Protein AF-A0A1H6EFY2-F1 (afdb_monomer_lite)

Foldseek 3Di:
DDDDDDDDDDPDDDDDDDDDDDDDDPDDPPPPDPDVVVVVVLLVVQLVVVLVPDDPVLVVLCCVCPVVVDQLCRVCVVVVHHSVVSVVSVVVSVVVSVVSSVVVD

Secondary structure (DSSP, 8-state):
-------PPP----------------S-S--PPP-HHHHHHHHHHHHHHHHHSS-HHHHHHHIIIIIS---HHHHHHHTTS-HHHHHHHHHHHHHHHHHHHTT--

Sequence (105 aa):
MASNGYTAGSIDLPADDDGDLEGSRPYVDSLGAPDPEMDLVEDFQALAPLLDELGDRDRRLLQMRFGQEMTQSEIGAELGCSQMHVSRLLTRLLGNLRAGMLTDK

Structure (mmCIF, N/CA/C/O backbone):
data_AF-A0A1H6EFY2-F1
#
_entry.id   AF-A0A1H6EFY2-F1
#
loop_
_atom_site.group_PDB
_atom_site.id
_atom_site.type_symbol
_atom_site.label_atom_id
_atom_site.label_alt_id
_atom_site.label_comp_id
_atom_site.label_asym_id
_atom_site.label_entity_id
_atom_site.label_seq_id
_atom_site.pdbx_PDB_ins_code
_atom_site.Cartn_x
_atom_site.Cartn_y
_atom_site.Cartn_z
_atom_site.occupancy
_atom_site.B_iso_or_equiv
_atom_site.auth_seq_id
_atom_site.auth_comp_id
_atom_site.auth_asym_id
_atom_site.auth_atom_id
_atom_site.pdbx_PDB_model_num
ATOM 1 N N . MET A 1 1 ? -5.354 20.520 -39.795 1.00 38.69 1 MET A N 1
ATOM 2 C CA . MET A 1 1 ? -3.956 20.486 -40.284 1.00 38.69 1 MET A CA 1
ATOM 3 C C . MET A 1 1 ? -3.164 21.462 -39.433 1.00 38.69 1 MET A C 1
ATOM 5 O O . MET A 1 1 ? -3.745 22.467 -39.047 1.00 38.69 1 MET A O 1
ATOM 9 N N . ALA A 1 2 ? -1.941 21.104 -39.038 1.00 42.38 2 ALA A N 1
ATOM 10 C CA . ALA A 1 2 ? -1.203 21.811 -37.989 1.00 42.38 2 ALA A CA 1
ATOM 11 C C . ALA A 1 2 ? -0.700 23.194 -38.436 1.00 42.38 2 ALA A C 1
ATOM 13 O O . ALA A 1 2 ? -0.431 23.407 -39.618 1.00 42.38 2 ALA A O 1
ATOM 14 N N . SER A 1 3 ? -0.566 24.103 -37.472 1.00 48.09 3 SER A N 1
ATOM 15 C CA . SER A 1 3 ? -0.173 25.497 -37.685 1.00 48.09 3 SER A CA 1
ATOM 16 C C . SER A 1 3 ? 1.229 25.761 -37.137 1.00 48.09 3 SER A C 1
ATOM 18 O O . SER A 1 3 ? 1.488 25.419 -35.987 1.00 48.09 3 SER A O 1
ATOM 20 N N . ASN A 1 4 ? 2.033 26.483 -37.926 1.00 43.56 4 ASN A N 1
ATOM 21 C CA . ASN A 1 4 ? 3.282 27.175 -37.559 1.00 43.56 4 ASN A CA 1
ATOM 22 C C . ASN A 1 4 ? 4.476 26.208 -37.290 1.00 43.56 4 ASN A C 1
ATOM 24 O O . ASN A 1 4 ? 4.319 25.175 -36.655 1.00 43.56 4 ASN A O 1
ATOM 28 N N . GLY A 1 5 ? 5.698 26.410 -37.813 1.00 49.66 5 GLY A N 1
ATOM 29 C CA . GLY A 1 5 ? 6.427 27.685 -37.970 1.00 49.66 5 GLY A CA 1
ATOM 30 C C . GLY A 1 5 ? 6.805 28.191 -36.569 1.00 49.66 5 GLY A C 1
ATOM 31 O O . GLY A 1 5 ? 5.954 28.174 -35.698 1.00 49.66 5 GLY A O 1
ATOM 32 N N . TYR A 1 6 ? 7.999 28.637 -36.190 1.00 49.38 6 TYR A N 1
ATOM 33 C CA . TYR A 1 6 ? 9.147 29.266 -36.858 1.00 49.38 6 TYR A CA 1
ATOM 34 C C . TYR A 1 6 ? 10.283 29.285 -35.795 1.00 49.38 6 TYR A C 1
ATOM 36 O O . TYR A 1 6 ? 9.985 29.306 -34.605 1.00 49.38 6 TYR A O 1
ATOM 44 N N . THR A 1 7 ? 11.584 29.305 -36.092 1.00 51.03 7 THR A N 1
ATOM 45 C CA . THR A 1 7 ? 12.314 29.360 -37.371 1.00 51.03 7 THR A CA 1
ATOM 46 C C . THR A 1 7 ? 13.733 28.791 -37.155 1.00 51.03 7 THR A C 1
ATOM 48 O O . THR A 1 7 ? 14.198 28.737 -36.018 1.00 51.03 7 THR A O 1
ATOM 51 N N . ALA A 1 8 ? 14.431 28.361 -38.213 1.00 46.56 8 ALA A N 1
ATOM 52 C CA . ALA A 1 8 ? 15.823 27.901 -38.117 1.00 46.56 8 ALA A CA 1
ATOM 53 C C . ALA A 1 8 ? 16.782 29.054 -37.752 1.00 46.56 8 ALA A C 1
ATOM 55 O O . ALA A 1 8 ? 16.642 30.161 -38.274 1.00 46.56 8 ALA A O 1
ATOM 56 N N . GLY A 1 9 ? 17.751 28.791 -36.869 1.00 45.84 9 GLY A N 1
ATOM 57 C CA . GLY A 1 9 ? 18.739 29.784 -36.438 1.00 45.84 9 GLY A CA 1
ATOM 58 C C . GLY A 1 9 ? 19.534 30.352 -37.615 1.00 45.84 9 GLY A C 1
ATOM 59 O O . GLY A 1 9 ? 19.983 29.603 -38.481 1.00 45.84 9 GLY A O 1
ATOM 60 N N . SER A 1 10 ? 19.683 31.678 -37.642 1.00 38.03 10 SER A N 1
ATOM 61 C CA . SER A 1 10 ? 20.400 32.390 -38.701 1.00 38.03 10 SER A CA 1
ATOM 62 C C . SER A 1 10 ? 21.847 31.912 -38.777 1.00 38.03 10 SER A C 1
ATOM 64 O O . SER A 1 10 ? 22.593 32.061 -37.810 1.00 38.03 10 SER A O 1
ATOM 66 N N . ILE A 1 11 ? 22.245 31.373 -39.929 1.00 52.28 11 ILE A N 1
ATOM 67 C CA . ILE A 1 11 ? 23.654 31.149 -40.236 1.00 52.28 11 ILE A CA 1
ATOM 68 C C . ILE A 1 11 ? 24.201 32.481 -40.760 1.00 52.28 11 ILE A C 1
ATOM 70 O O . ILE A 1 11 ? 23.934 32.876 -41.891 1.00 52.28 11 ILE A O 1
ATOM 74 N N . ASP A 1 12 ? 24.882 33.222 -39.893 1.00 46.44 12 ASP A N 1
ATOM 75 C CA . ASP A 1 12 ? 25.682 34.376 -40.292 1.00 46.44 12 ASP A CA 1
ATOM 76 C C . ASP A 1 12 ? 27.081 34.191 -39.715 1.00 46.44 12 ASP A C 1
ATOM 78 O O . ASP A 1 12 ? 27.259 33.993 -38.512 1.00 46.44 12 ASP A O 1
ATOM 82 N N . LEU A 1 13 ? 28.053 34.151 -40.618 1.00 38.91 13 LEU A N 1
ATOM 83 C CA . LEU A 1 13 ? 29.452 33.897 -40.331 1.00 38.91 13 LEU A CA 1
ATOM 84 C C . LEU A 1 13 ? 30.258 34.956 -41.079 1.00 38.91 13 LEU A C 1
ATOM 86 O O . LEU A 1 13 ? 30.244 34.968 -42.311 1.00 38.91 13 LEU A O 1
ATOM 90 N N . PRO A 1 14 ? 31.017 35.787 -40.362 1.00 40.56 14 PRO A N 1
ATOM 91 C CA . PRO A 1 14 ? 32.301 36.246 -40.859 1.00 40.56 14 PRO A CA 1
ATOM 92 C C . PRO A 1 14 ? 33.369 35.242 -40.420 1.00 40.56 14 PRO A C 1
ATOM 94 O O . PRO A 1 14 ? 33.531 34.975 -39.229 1.00 40.56 14 PRO A O 1
ATOM 97 N N . ALA A 1 15 ? 34.060 34.660 -41.397 1.00 45.84 15 ALA A N 1
ATOM 98 C CA . ALA A 1 15 ? 35.364 34.048 -41.172 1.00 45.84 15 ALA A CA 1
ATOM 99 C C . ALA A 1 15 ? 36.452 35.146 -41.117 1.00 45.84 15 ALA A C 1
ATOM 101 O O . ALA A 1 15 ? 36.123 36.331 -41.199 1.00 45.84 15 ALA A O 1
ATOM 102 N N . ASP A 1 16 ? 37.714 34.708 -41.018 1.00 37.88 16 ASP A N 1
ATOM 103 C CA . ASP A 1 16 ? 38.952 35.506 -40.958 1.00 37.88 16 ASP A CA 1
ATOM 104 C C . ASP A 1 16 ? 39.222 36.195 -39.592 1.00 37.88 16 ASP A C 1
ATOM 106 O O . ASP A 1 16 ? 38.361 36.877 -39.042 1.00 37.88 16 ASP A O 1
ATOM 110 N N . ASP A 1 17 ? 40.412 36.103 -38.983 1.00 39.75 17 ASP A N 1
ATOM 111 C CA . ASP A 1 17 ? 41.571 35.214 -39.205 1.00 39.75 17 ASP A CA 1
ATOM 112 C C . ASP A 1 17 ? 42.512 35.265 -37.970 1.00 39.75 17 ASP A C 1
ATOM 114 O O . ASP A 1 17 ? 42.417 36.201 -37.175 1.00 39.75 17 ASP A O 1
ATOM 118 N N . ASP A 1 18 ? 43.440 34.304 -37.882 1.00 38.22 18 ASP A N 1
ATOM 119 C CA . ASP A 1 18 ? 44.685 34.294 -37.082 1.00 38.22 18 ASP A CA 1
ATOM 120 C C . ASP A 1 18 ? 44.581 34.235 -35.530 1.00 38.22 18 ASP A C 1
ATOM 122 O O . ASP A 1 18 ? 43.828 34.966 -34.883 1.00 38.22 18 ASP A O 1
ATOM 126 N N . GLY A 1 19 ? 45.361 33.345 -34.895 1.00 32.84 19 GLY A N 1
ATOM 127 C CA . GLY A 1 19 ? 45.318 33.115 -33.434 1.00 32.84 19 GLY A CA 1
ATOM 128 C C . GLY A 1 19 ? 45.455 31.652 -32.991 1.00 32.84 19 GLY A C 1
ATOM 129 O O . GLY A 1 19 ? 44.754 31.186 -32.092 1.00 32.84 19 GLY A O 1
ATOM 130 N N . ASP A 1 20 ? 46.349 30.926 -33.643 1.00 40.38 20 ASP A N 1
ATOM 131 C CA . ASP A 1 20 ? 46.830 29.589 -33.320 1.00 40.38 20 ASP A CA 1
ATOM 132 C C . ASP A 1 20 ? 47.155 29.344 -31.829 1.00 40.38 20 ASP A C 1
ATOM 134 O O . ASP A 1 20 ? 48.085 29.919 -31.279 1.00 40.38 20 ASP A O 1
ATOM 138 N N . LEU A 1 21 ? 46.467 28.376 -31.205 1.00 37.41 21 LEU A N 1
ATOM 139 C CA . LEU A 1 21 ? 47.099 27.364 -30.341 1.00 37.41 21 LEU A CA 1
ATOM 140 C C . LEU A 1 21 ? 46.240 26.088 -30.270 1.00 37.41 21 LEU A C 1
ATOM 142 O O . LEU A 1 21 ? 45.161 26.047 -29.678 1.00 37.41 21 LEU A O 1
ATOM 146 N N . GLU A 1 22 ? 46.765 25.017 -30.860 1.00 41.56 22 GLU A N 1
ATOM 147 C CA . GLU A 1 22 ? 46.182 23.677 -30.859 1.00 41.56 22 GLU A CA 1
ATOM 148 C C . GLU A 1 22 ? 46.223 23.046 -29.452 1.00 41.56 22 GLU A C 1
ATOM 150 O O . GLU A 1 22 ? 47.267 23.007 -28.799 1.00 41.56 22 GLU A O 1
ATOM 155 N N . GLY A 1 23 ? 45.079 22.557 -28.956 1.00 37.88 23 GLY A N 1
ATOM 156 C CA . GLY A 1 23 ? 44.957 22.175 -27.542 1.00 37.88 23 GLY A CA 1
ATOM 157 C C . GLY A 1 23 ? 43.671 21.441 -27.164 1.00 37.88 23 GLY A C 1
ATOM 158 O O . GLY A 1 23 ? 43.097 21.718 -26.113 1.00 37.88 23 GLY A O 1
ATOM 159 N N . SER A 1 24 ? 43.216 20.526 -28.024 1.00 48.19 24 SER A N 1
ATOM 160 C CA . SER A 1 24 ? 42.048 19.645 -27.864 1.00 48.19 24 SER A CA 1
ATOM 161 C C . SER A 1 24 ? 41.596 19.370 -26.419 1.00 48.19 24 SER A C 1
ATOM 163 O O . SER A 1 24 ? 42.125 18.491 -25.736 1.00 48.19 24 SER A O 1
ATOM 165 N N . ARG A 1 25 ? 40.514 20.037 -26.003 1.00 38.22 25 ARG A N 1
ATOM 166 C CA . ARG A 1 25 ? 39.607 19.558 -24.948 1.00 38.22 25 ARG A CA 1
ATOM 167 C C . ARG A 1 25 ? 38.193 19.414 -25.507 1.00 38.22 25 ARG A C 1
ATOM 169 O O . ARG A 1 25 ? 37.353 20.280 -25.267 1.00 38.22 25 ARG A O 1
ATOM 176 N N . PRO A 1 26 ? 37.908 18.349 -26.274 1.00 45.03 26 PRO A N 1
ATOM 177 C CA . PRO A 1 26 ? 36.529 18.010 -26.562 1.00 45.03 26 PRO A CA 1
ATOM 178 C C . PRO A 1 26 ? 35.826 17.594 -25.259 1.00 45.03 26 PRO A C 1
ATOM 180 O O . PRO A 1 26 ? 36.422 16.938 -24.407 1.00 45.03 26 PRO A O 1
ATOM 183 N N . TYR A 1 27 ? 34.529 17.892 -25.176 1.00 45.19 27 TYR A N 1
ATOM 184 C CA . TYR A 1 27 ? 33.564 17.045 -24.467 1.00 45.19 27 TYR A CA 1
ATOM 185 C C . TYR A 1 27 ? 33.696 16.942 -22.928 1.00 45.19 27 TYR A C 1
ATOM 187 O O . TYR A 1 27 ? 33.987 15.872 -22.398 1.00 45.19 27 TYR A O 1
ATOM 195 N N . VAL A 1 28 ? 33.410 18.025 -22.183 1.00 38.62 28 VAL A N 1
ATOM 196 C CA . VAL A 1 28 ? 33.149 17.899 -20.724 1.00 38.62 28 VAL A CA 1
ATOM 197 C C . VAL A 1 28 ? 32.140 18.871 -20.090 1.00 38.62 28 VAL A C 1
ATOM 199 O O . VAL A 1 28 ? 31.804 18.664 -18.931 1.00 38.62 28 VAL A O 1
ATOM 202 N N . ASP A 1 29 ? 31.623 19.887 -20.795 1.00 38.81 29 ASP A N 1
ATOM 203 C CA . ASP A 1 29 ? 30.849 20.980 -20.156 1.00 38.81 29 ASP A CA 1
ATOM 204 C C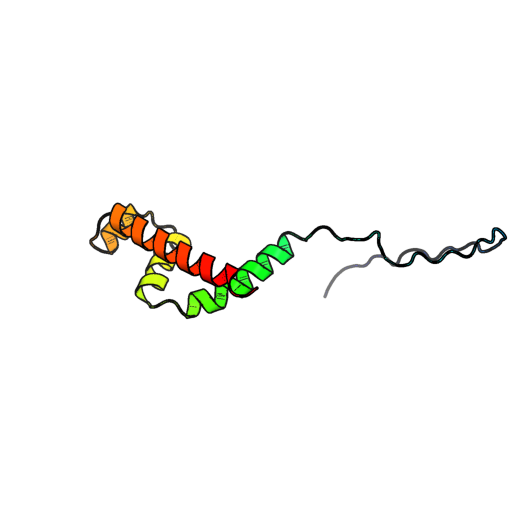 . ASP A 1 29 ? 29.346 20.998 -20.494 1.00 38.81 29 ASP A C 1
ATOM 206 O O . ASP A 1 29 ? 28.686 22.031 -20.514 1.00 38.81 29 ASP A O 1
ATOM 210 N N . SER A 1 30 ? 28.789 19.817 -20.767 1.00 42.19 30 SER A N 1
ATOM 211 C CA . SER A 1 30 ? 27.344 19.586 -20.692 1.00 42.19 30 SER A CA 1
ATOM 212 C C . SER A 1 30 ? 27.082 18.243 -20.016 1.00 42.19 30 SER A C 1
ATOM 214 O O . SER A 1 30 ? 26.562 17.298 -20.612 1.00 42.19 30 SER A O 1
ATOM 216 N N . LEU A 1 31 ? 27.458 18.160 -18.734 1.00 41.88 31 LEU A N 1
ATOM 217 C CA . LEU A 1 31 ? 26.665 17.352 -17.814 1.00 41.88 31 LEU A CA 1
ATOM 218 C C . LEU A 1 31 ? 25.297 18.031 -17.726 1.00 41.88 31 LEU A C 1
ATOM 220 O O . LEU A 1 31 ? 25.099 18.943 -16.923 1.00 41.88 31 LEU A O 1
ATOM 224 N N . GLY A 1 32 ? 24.370 17.603 -18.585 1.00 45.34 32 GLY A N 1
ATOM 225 C CA . GLY A 1 32 ? 22.960 17.901 -18.388 1.00 45.34 32 GLY A CA 1
ATOM 226 C C . GLY A 1 32 ? 22.585 17.489 -16.968 1.00 45.34 32 GLY A C 1
ATOM 227 O O . GLY A 1 32 ? 22.923 16.384 -16.537 1.00 45.34 32 GLY A O 1
ATOM 228 N N . ALA A 1 33 ? 21.948 18.393 -16.223 1.00 49.28 33 ALA A N 1
ATOM 229 C CA . ALA A 1 33 ? 21.376 18.026 -14.937 1.00 49.28 33 ALA A CA 1
ATOM 230 C C . ALA A 1 33 ? 20.408 16.846 -15.156 1.00 49.28 33 ALA A C 1
ATOM 232 O O . ALA A 1 33 ? 19.728 16.843 -16.187 1.00 49.28 33 ALA A O 1
ATOM 233 N N . PRO A 1 34 ? 20.352 15.856 -14.243 1.00 48.84 34 PRO A N 1
ATOM 234 C CA . PRO A 1 34 ? 19.378 14.776 -14.353 1.00 48.84 34 PRO A CA 1
ATOM 235 C C . PRO A 1 34 ? 17.984 15.392 -14.456 1.00 48.84 34 PRO A C 1
ATOM 237 O O . PRO A 1 34 ? 17.610 16.238 -13.637 1.00 48.84 34 PRO A O 1
ATOM 240 N N . ASP A 1 35 ? 17.272 15.037 -15.521 1.00 48.56 35 ASP A N 1
ATOM 241 C CA . ASP A 1 35 ? 15.945 15.569 -15.781 1.00 48.56 35 ASP A CA 1
ATOM 242 C C . ASP A 1 35 ? 14.960 14.833 -14.861 1.00 48.56 35 ASP A C 1
ATOM 244 O O . ASP A 1 35 ? 14.796 13.617 -15.007 1.00 48.56 35 ASP A O 1
ATOM 248 N N . PRO A 1 36 ? 14.308 15.515 -13.900 1.00 50.38 36 PRO A N 1
ATOM 249 C CA . PRO A 1 36 ? 13.425 14.849 -12.949 1.00 50.38 36 PRO A CA 1
ATOM 250 C C . PRO A 1 36 ? 12.224 14.176 -13.629 1.00 50.38 36 PRO A C 1
ATOM 252 O O . PRO A 1 36 ? 11.620 13.283 -13.037 1.00 50.38 36 PRO A O 1
ATOM 255 N N . GLU A 1 37 ? 11.871 14.559 -14.862 1.00 47.81 37 GLU A N 1
ATOM 256 C CA . GLU A 1 37 ? 10.852 13.852 -15.644 1.00 47.81 37 GLU A CA 1
ATOM 257 C C . GLU A 1 37 ? 11.365 12.500 -16.171 1.00 47.81 37 GLU A C 1
ATOM 259 O O . GLU A 1 37 ? 10.597 11.539 -16.231 1.00 47.81 37 GLU A O 1
ATOM 264 N N . MET A 1 38 ? 12.661 12.385 -16.488 1.00 43.34 38 MET A N 1
ATOM 265 C CA . MET A 1 38 ? 13.291 11.114 -16.869 1.00 43.34 38 MET A CA 1
ATOM 266 C C . MET A 1 38 ? 13.460 10.183 -15.664 1.00 43.34 38 MET A C 1
ATOM 268 O O . MET A 1 38 ? 13.095 9.012 -15.771 1.00 43.34 38 MET A O 1
ATOM 272 N N . ASP A 1 39 ? 13.915 10.705 -14.519 1.00 58.84 39 ASP A N 1
ATOM 273 C CA . ASP A 1 39 ? 14.046 9.936 -13.269 1.00 58.84 39 ASP A CA 1
ATOM 274 C C . ASP A 1 39 ? 12.696 9.306 -12.862 1.00 58.84 39 ASP A C 1
ATOM 276 O O . ASP A 1 39 ? 12.624 8.126 -12.520 1.00 58.84 39 ASP A O 1
ATOM 280 N N . LEU A 1 40 ? 11.593 10.063 -12.973 1.00 58.84 40 LEU A N 1
ATOM 281 C CA . LEU A 1 40 ? 10.240 9.556 -12.711 1.00 58.84 40 LEU A CA 1
ATOM 282 C C . LEU A 1 40 ? 9.823 8.445 -13.687 1.00 58.84 40 LEU A C 1
ATOM 284 O O . LEU A 1 40 ? 9.159 7.490 -13.283 1.00 58.84 40 LEU A O 1
ATOM 288 N N . VAL A 1 41 ? 10.178 8.556 -14.970 1.00 62.06 41 VAL A N 1
ATOM 289 C CA . VAL A 1 41 ? 9.874 7.521 -15.971 1.00 62.06 41 VAL A CA 1
ATOM 290 C C . VAL A 1 41 ? 10.672 6.240 -15.706 1.00 62.06 41 VAL A C 1
ATOM 292 O O . VAL A 1 41 ? 10.111 5.154 -15.862 1.00 62.06 41 VAL A O 1
ATOM 295 N N . GLU A 1 42 ? 11.928 6.344 -15.267 1.00 65.69 42 GLU A N 1
ATOM 296 C CA . GLU A 1 42 ? 12.753 5.203 -14.844 1.00 65.69 42 GLU A CA 1
ATOM 297 C C . GLU A 1 42 ? 12.160 4.525 -13.592 1.00 65.69 42 GLU A C 1
ATOM 299 O O . GLU A 1 42 ? 11.917 3.315 -13.605 1.00 65.69 42 GLU A O 1
ATOM 304 N N . ASP A 1 43 ? 11.784 5.306 -12.569 1.00 72.06 43 ASP A N 1
ATOM 305 C CA . ASP A 1 43 ? 11.083 4.817 -11.370 1.00 72.06 43 ASP A CA 1
ATOM 306 C C . ASP A 1 43 ? 9.772 4.080 -11.720 1.00 72.06 43 ASP A C 1
ATOM 308 O O . ASP A 1 43 ? 9.480 3.013 -11.170 1.00 72.06 43 ASP A O 1
ATOM 312 N N . PHE A 1 44 ? 8.970 4.604 -12.657 1.00 76.31 44 PHE A N 1
ATOM 313 C CA . PHE A 1 44 ? 7.739 3.938 -13.103 1.00 76.31 44 PHE A CA 1
ATOM 314 C C . PHE A 1 44 ? 8.002 2.652 -13.899 1.00 76.31 44 PHE A C 1
ATOM 316 O O . PHE A 1 44 ? 7.235 1.694 -13.757 1.00 76.31 44 PHE A O 1
ATOM 323 N N . GLN A 1 45 ? 9.062 2.602 -14.712 1.00 81.25 45 GLN A N 1
ATOM 324 C CA . GLN A 1 45 ? 9.446 1.395 -15.451 1.00 81.25 45 GLN A CA 1
ATOM 325 C C . GLN A 1 45 ? 9.917 0.280 -14.512 1.00 81.25 45 GLN A C 1
ATOM 327 O O . GLN A 1 45 ? 9.485 -0.857 -14.686 1.00 81.25 45 GLN A O 1
ATOM 332 N N . ALA A 1 46 ? 10.708 0.604 -13.484 1.00 84.38 46 ALA A N 1
ATOM 333 C CA . ALA A 1 46 ? 11.128 -0.351 -12.456 1.00 84.38 46 ALA A CA 1
ATOM 334 C C . ALA A 1 46 ? 9.958 -0.818 -11.565 1.00 84.38 46 ALA A C 1
ATOM 336 O O . ALA A 1 46 ? 9.903 -1.972 -11.139 1.00 84.38 46 ALA A O 1
ATOM 337 N N . LEU A 1 47 ? 8.985 0.060 -11.289 1.00 86.88 47 LEU A N 1
ATOM 338 C CA . LEU A 1 47 ? 7.826 -0.267 -10.454 1.00 86.88 47 LEU A CA 1
ATOM 339 C C . LEU A 1 47 ? 6.798 -1.169 -11.162 1.00 86.88 47 LEU A C 1
A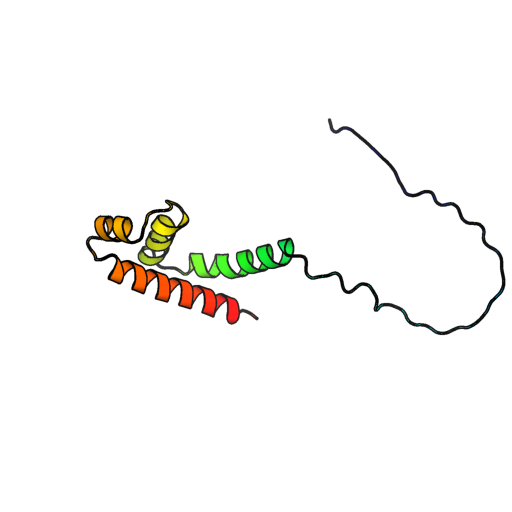TOM 341 O O . LEU A 1 47 ? 6.188 -2.018 -10.512 1.00 86.88 47 LEU A O 1
ATOM 345 N N . ALA A 1 48 ? 6.586 -1.003 -12.471 1.00 88.44 48 ALA A N 1
ATOM 346 C CA . ALA A 1 48 ? 5.574 -1.744 -13.229 1.00 88.44 48 ALA A CA 1
ATOM 347 C C . ALA A 1 48 ? 5.658 -3.288 -13.100 1.00 88.44 48 ALA A C 1
ATOM 349 O O . ALA A 1 48 ? 4.647 -3.880 -12.708 1.00 88.44 48 ALA A O 1
ATOM 350 N N . PRO A 1 49 ? 6.803 -3.965 -13.346 1.00 90.62 49 PRO A N 1
ATOM 351 C CA . PRO A 1 49 ? 6.895 -5.421 -13.199 1.00 90.62 49 PRO A CA 1
ATOM 352 C C . PRO A 1 49 ? 6.673 -5.868 -11.748 1.00 90.62 49 PRO A C 1
ATOM 354 O O . PRO A 1 49 ? 5.968 -6.845 -11.502 1.00 90.62 49 PRO A O 1
ATOM 357 N N . LEU A 1 50 ? 7.176 -5.102 -10.773 1.00 91.69 50 LEU A N 1
ATOM 358 C CA . LEU A 1 50 ? 7.002 -5.392 -9.347 1.00 91.69 50 LEU A CA 1
ATOM 359 C C . LEU A 1 50 ? 5.532 -5.317 -8.902 1.00 91.69 50 LEU A C 1
ATOM 361 O O . LEU A 1 50 ? 5.148 -6.009 -7.962 1.00 91.69 50 LEU A O 1
ATOM 365 N N . LEU A 1 51 ? 4.703 -4.495 -9.561 1.00 91.88 51 LEU A N 1
ATOM 366 C CA . LEU A 1 51 ? 3.256 -4.433 -9.327 1.00 91.88 51 LEU A CA 1
ATOM 367 C C . LEU A 1 51 ? 2.490 -5.604 -9.960 1.00 91.88 51 LEU A C 1
ATOM 369 O O . LEU A 1 51 ? 1.454 -6.002 -9.420 1.00 91.88 51 LEU A O 1
ATOM 373 N N . ASP A 1 52 ? 2.973 -6.158 -11.073 1.00 91.06 52 ASP A N 1
ATOM 374 C CA . ASP A 1 52 ? 2.369 -7.332 -11.716 1.00 91.06 52 ASP A CA 1
ATOM 375 C C . ASP A 1 52 ? 2.743 -8.652 -11.020 1.00 91.06 52 ASP A C 1
ATOM 377 O O . ASP A 1 52 ? 1.957 -9.598 -11.054 1.00 91.06 52 ASP A O 1
ATOM 381 N N . GLU A 1 53 ? 3.864 -8.700 -10.293 1.00 92.75 53 GLU A N 1
ATOM 382 C CA . GLU A 1 53 ? 4.207 -9.810 -9.388 1.00 92.75 53 GLU A CA 1
ATOM 383 C C . GLU A 1 53 ? 3.380 -9.829 -8.082 1.00 92.75 53 GLU A C 1
ATOM 385 O O . GLU A 1 53 ? 3.397 -10.821 -7.344 1.00 92.75 53 GLU A O 1
ATOM 390 N N . LEU A 1 54 ? 2.628 -8.764 -7.769 1.00 93.62 54 LEU A N 1
ATOM 391 C CA . LEU A 1 54 ? 1.806 -8.718 -6.558 1.00 93.62 54 LEU A CA 1
ATOM 392 C C . LEU A 1 54 ? 0.590 -9.641 -6.645 1.00 93.62 54 LEU A C 1
ATOM 394 O O . LEU A 1 54 ? -0.268 -9.507 -7.518 1.00 93.62 54 LEU A O 1
ATOM 398 N N . GLY A 1 55 ? 0.431 -10.488 -5.627 1.00 94.62 55 GLY A N 1
ATOM 399 C CA . GLY A 1 55 ? -0.797 -11.256 -5.435 1.00 94.62 55 GLY A CA 1
ATOM 400 C C . GLY A 1 55 ? -2.029 -10.361 -5.230 1.00 94.62 55 GLY A C 1
ATOM 401 O O . GLY A 1 55 ? -1.942 -9.268 -4.662 1.00 94.62 55 GLY A O 1
ATOM 402 N N . ASP A 1 56 ? -3.203 -10.869 -5.623 1.00 93.75 56 ASP A N 1
ATOM 403 C CA . ASP A 1 56 ? -4.481 -10.134 -5.671 1.00 93.75 56 ASP A CA 1
ATOM 404 C C . ASP A 1 56 ? -4.804 -9.318 -4.412 1.00 93.75 56 ASP A C 1
ATOM 406 O O . ASP A 1 56 ? -5.360 -8.222 -4.489 1.00 93.75 56 ASP A O 1
ATOM 410 N N . ARG A 1 57 ? -4.457 -9.847 -3.231 1.00 94.50 57 ARG A N 1
ATOM 411 C CA . ARG A 1 57 ? -4.697 -9.194 -1.937 1.00 94.50 57 ARG A CA 1
ATOM 412 C C . ARG A 1 57 ? -3.909 -7.891 -1.797 1.00 94.50 57 ARG A C 1
ATOM 414 O O . ARG A 1 57 ? -4.467 -6.895 -1.337 1.00 94.50 57 ARG A O 1
ATOM 421 N N . ASP A 1 58 ? -2.642 -7.903 -2.191 1.00 95.69 58 ASP A N 1
ATOM 422 C CA . ASP A 1 58 ? -1.737 -6.763 -2.061 1.00 95.69 58 ASP A CA 1
ATOM 423 C C . ASP A 1 58 ? -2.004 -5.744 -3.176 1.00 95.69 58 ASP A C 1
ATOM 425 O O . ASP A 1 58 ? -2.115 -4.547 -2.901 1.00 95.69 58 ASP A O 1
ATOM 429 N N . ARG A 1 59 ? -2.282 -6.214 -4.401 1.00 95.75 59 ARG A N 1
ATOM 430 C CA . ARG A 1 59 ? -2.777 -5.373 -5.503 1.00 95.75 59 ARG A CA 1
ATOM 431 C C . ARG A 1 59 ? -4.094 -4.672 -5.140 1.00 95.75 59 ARG A C 1
ATOM 433 O O . ARG A 1 59 ? -4.215 -3.464 -5.334 1.00 95.75 59 ARG A O 1
ATOM 440 N N . ARG A 1 60 ? -5.061 -5.377 -4.532 1.00 96.19 60 ARG A N 1
ATOM 441 C CA . ARG A 1 60 ? -6.320 -4.777 -4.042 1.00 96.19 60 ARG A CA 1
ATOM 442 C C . ARG A 1 60 ? -6.084 -3.789 -2.898 1.00 96.19 60 ARG A C 1
ATOM 444 O O . ARG A 1 60 ? -6.751 -2.758 -2.854 1.00 96.19 60 ARG A O 1
ATOM 451 N N . LEU A 1 61 ? -5.136 -4.058 -1.999 1.00 95.75 61 LEU A N 1
ATOM 452 C CA . LEU A 1 61 ? -4.767 -3.133 -0.923 1.00 95.75 61 LEU A CA 1
ATOM 453 C C . LEU A 1 61 ? -4.193 -1.812 -1.467 1.00 95.75 61 LEU A C 1
ATOM 455 O O . LEU A 1 61 ? -4.586 -0.742 -0.996 1.00 95.75 61 LEU A O 1
ATOM 459 N N . LEU A 1 62 ? -3.325 -1.869 -2.484 1.00 95.56 62 LEU A N 1
ATOM 460 C CA . LEU A 1 62 ? -2.830 -0.673 -3.178 1.00 95.56 62 LEU A CA 1
ATOM 461 C C . LEU A 1 62 ? -3.938 0.033 -3.962 1.00 95.56 62 LEU A C 1
ATOM 463 O O . LEU A 1 62 ? -4.053 1.252 -3.863 1.00 95.56 62 LEU A O 1
ATOM 467 N N . GLN A 1 63 ? -4.791 -0.709 -4.675 1.00 96.31 63 GLN A N 1
ATOM 468 C CA . GLN A 1 63 ? -5.917 -0.137 -5.416 1.00 96.31 63 GLN A CA 1
ATOM 469 C C . GLN A 1 63 ? -6.848 0.659 -4.496 1.00 96.31 63 GLN A C 1
ATOM 471 O O . GLN A 1 63 ? -7.212 1.780 -4.839 1.00 96.31 63 GLN A O 1
ATOM 476 N N . MET A 1 64 ? -7.196 0.129 -3.320 1.00 96.94 64 MET A N 1
ATOM 477 C CA . MET A 1 64 ? -8.006 0.865 -2.344 1.00 96.94 64 MET A CA 1
ATOM 478 C C . MET A 1 64 ? -7.269 2.103 -1.813 1.00 96.94 64 MET A C 1
ATOM 480 O O . MET A 1 64 ? -7.856 3.178 -1.731 1.00 96.94 64 MET A O 1
ATOM 484 N N . ARG A 1 65 ? -5.973 1.987 -1.480 1.00 95.31 65 ARG A N 1
ATOM 485 C CA . ARG A 1 65 ? -5.226 3.091 -0.854 1.00 95.31 65 ARG A CA 1
ATOM 486 C C . ARG A 1 65 ? -4.861 4.231 -1.809 1.00 95.31 65 ARG A C 1
ATOM 488 O O . ARG A 1 65 ? -4.885 5.383 -1.383 1.00 95.31 65 ARG A O 1
ATOM 495 N N . PHE A 1 66 ? -4.479 3.910 -3.041 1.00 91.44 66 PHE A N 1
ATOM 496 C CA . PHE A 1 66 ? -3.879 4.848 -3.9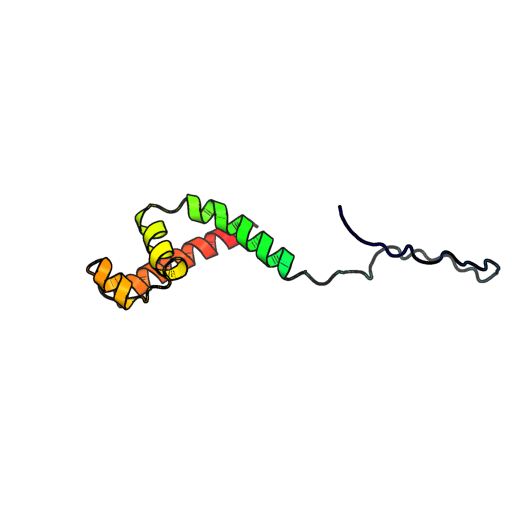99 1.00 91.44 66 PHE A CA 1
ATOM 497 C C . PHE A 1 66 ? -4.724 5.060 -5.260 1.00 91.44 66 PHE A C 1
ATOM 499 O O . PHE A 1 66 ? -4.641 6.122 -5.859 1.00 91.44 66 PHE A O 1
ATOM 506 N N . GLY A 1 67 ? -5.554 4.087 -5.651 1.00 92.81 67 GLY A N 1
ATOM 507 C CA . GLY A 1 67 ? -6.466 4.217 -6.796 1.00 92.81 67 GLY A CA 1
ATOM 508 C C . GLY A 1 67 ? -7.910 4.587 -6.425 1.00 92.81 67 GLY A C 1
ATOM 509 O O . GLY A 1 67 ? -8.671 4.996 -7.294 1.00 92.81 67 GLY A O 1
ATOM 510 N N . GLN A 1 68 ? -8.298 4.428 -5.157 1.00 94.56 68 GLN A N 1
ATOM 511 C CA . GLN A 1 68 ? -9.598 4.837 -4.593 1.00 94.56 68 GLN A CA 1
ATOM 512 C C . GLN A 1 68 ? -9.430 5.814 -3.414 1.00 94.56 68 GLN A C 1
ATOM 514 O O . GLN A 1 68 ? -10.408 6.163 -2.761 1.00 94.56 68 GLN A O 1
ATOM 519 N N . GLU A 1 69 ? -8.187 6.210 -3.117 1.00 93.25 69 GLU A N 1
ATOM 520 C CA . GLU A 1 69 ? -7.782 7.174 -2.078 1.00 93.25 69 GLU A CA 1
ATOM 521 C C . GLU A 1 69 ? -8.225 6.860 -0.628 1.00 93.25 69 GLU A C 1
ATOM 523 O O . GLU A 1 69 ? -7.972 7.651 0.287 1.00 93.25 69 GLU A O 1
ATOM 528 N N . MET A 1 70 ? -8.798 5.675 -0.378 1.00 96.69 70 MET A N 1
ATOM 529 C CA . MET A 1 70 ? -9.373 5.279 0.912 1.00 96.69 70 MET A CA 1
ATOM 530 C C . MET A 1 70 ? -8.357 5.400 2.050 1.00 96.69 70 MET A C 1
ATOM 532 O O . MET A 1 70 ? -7.201 4.966 1.946 1.00 96.69 70 MET A O 1
ATOM 536 N N . THR A 1 71 ? -8.784 5.942 3.188 1.00 96.00 71 THR A N 1
ATOM 537 C CA . THR A 1 71 ? -7.971 5.967 4.405 1.00 96.00 71 THR A CA 1
ATOM 538 C C . THR A 1 71 ? -7.735 4.552 4.934 1.00 96.00 71 THR A C 1
ATOM 540 O O . THR A 1 71 ? -8.513 3.624 4.716 1.00 96.00 71 THR A O 1
ATOM 543 N N . GLN A 1 72 ? -6.668 4.374 5.715 1.00 92.75 72 GLN A N 1
ATOM 544 C CA . GLN A 1 72 ? -6.376 3.084 6.349 1.00 92.75 72 GLN A CA 1
ATOM 545 C C . GLN A 1 72 ? -7.491 2.613 7.308 1.00 92.75 72 GLN A C 1
ATOM 547 O O . GLN A 1 72 ? -7.596 1.417 7.575 1.00 92.75 72 GLN A O 1
ATOM 552 N N . SER A 1 73 ? -8.319 3.531 7.819 1.00 94.94 73 SER A N 1
ATOM 553 C CA . SER A 1 73 ? -9.492 3.217 8.642 1.00 94.94 73 SER A CA 1
ATOM 554 C C . SER A 1 73 ? -10.653 2.675 7.809 1.00 94.94 73 SER A C 1
ATOM 556 O O . SER A 1 73 ? -11.248 1.672 8.193 1.00 94.94 73 SER A O 1
ATOM 558 N N . GLU A 1 74 ? -10.939 3.281 6.653 1.00 96.06 74 GLU A N 1
ATOM 559 C CA . GLU A 1 74 ? -11.972 2.806 5.720 1.00 96.06 74 GLU A CA 1
ATOM 560 C C . GLU A 1 74 ? -11.588 1.456 5.107 1.00 96.06 74 GLU A C 1
ATOM 562 O O . GLU A 1 74 ? -12.403 0.539 5.079 1.00 96.06 74 GLU A O 1
ATOM 567 N N . ILE A 1 75 ? -10.317 1.284 4.724 1.00 96.44 75 ILE A N 1
ATOM 568 C CA . ILE A 1 75 ? -9.774 -0.014 4.290 1.00 96.44 75 ILE A CA 1
ATOM 569 C C . ILE A 1 75 ? -9.884 -1.056 5.411 1.00 96.44 75 ILE A C 1
ATOM 571 O O . ILE A 1 75 ? -10.164 -2.224 5.150 1.00 96.44 75 ILE A O 1
ATOM 575 N N . GLY A 1 76 ? -9.673 -0.651 6.667 1.00 97.06 76 GLY A N 1
ATOM 576 C CA . GLY A 1 76 ? -9.844 -1.531 7.820 1.00 97.06 76 GLY A CA 1
ATOM 577 C C . GLY A 1 76 ? -11.286 -2.020 7.950 1.00 97.06 76 GLY A C 1
ATOM 578 O O . GLY A 1 76 ? -11.513 -3.220 8.095 1.00 97.06 76 GLY A O 1
ATOM 579 N N . ALA A 1 77 ? -12.255 -1.109 7.820 1.00 97.81 77 ALA A N 1
ATOM 580 C CA . ALA A 1 77 ? -13.677 -1.438 7.833 1.00 97.81 77 ALA A CA 1
ATOM 581 C C . ALA A 1 77 ? -14.069 -2.391 6.685 1.00 97.81 77 ALA A C 1
ATOM 583 O O . ALA A 1 77 ? -14.680 -3.423 6.951 1.00 97.81 77 ALA A O 1
ATOM 584 N N . GLU A 1 78 ? -13.648 -2.100 5.449 1.00 96.44 78 GLU A N 1
ATOM 585 C CA . GLU A 1 78 ? -13.881 -2.937 4.255 1.00 96.44 78 GLU A CA 1
ATOM 586 C C . GLU A 1 78 ? -13.268 -4.346 4.393 1.00 96.44 78 GLU A C 1
ATOM 588 O O . GLU A 1 78 ? -13.886 -5.345 4.032 1.00 96.44 78 GLU A O 1
ATOM 593 N N . LEU A 1 79 ? -12.058 -4.455 4.957 1.00 95.38 79 LEU A N 1
ATOM 594 C CA . LEU A 1 79 ? -11.354 -5.732 5.139 1.00 95.38 79 LEU A CA 1
ATOM 595 C C . LEU A 1 79 ? -11.666 -6.451 6.465 1.00 95.38 79 LEU A C 1
ATOM 597 O O . LEU A 1 79 ? -11.068 -7.494 6.742 1.00 95.38 79 LEU A O 1
ATOM 601 N N . GLY A 1 80 ? -12.535 -5.899 7.318 1.00 96.81 80 GLY A N 1
ATOM 602 C CA . GLY A 1 80 ? -12.837 -6.454 8.643 1.00 96.81 80 GLY A CA 1
ATOM 603 C C . GLY A 1 80 ? -11.634 -6.510 9.602 1.00 96.81 80 GLY A C 1
ATOM 604 O O . GLY A 1 80 ? -11.541 -7.419 10.427 1.00 96.81 80 GLY A O 1
ATOM 605 N N . CYS A 1 81 ? -10.686 -5.573 9.499 1.00 96.44 81 CYS A N 1
ATOM 606 C CA . CYS A 1 81 ? -9.495 -5.506 10.353 1.00 96.44 81 CYS A CA 1
ATOM 607 C C . CYS A 1 81 ? -9.202 -4.080 10.857 1.00 96.44 81 CYS A C 1
ATOM 609 O O . CYS A 1 81 ? -9.831 -3.106 10.460 1.00 96.44 81 CY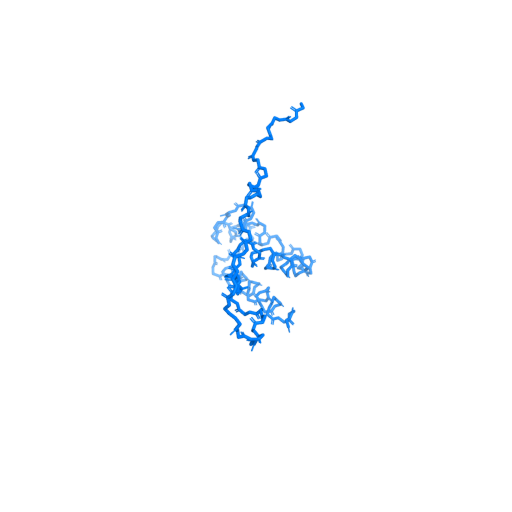S A O 1
ATOM 611 N N . SER A 1 82 ? -8.258 -3.927 11.789 1.00 96.31 82 SER A N 1
ATOM 612 C CA . SER A 1 82 ? -7.954 -2.605 12.353 1.00 96.31 82 SER A C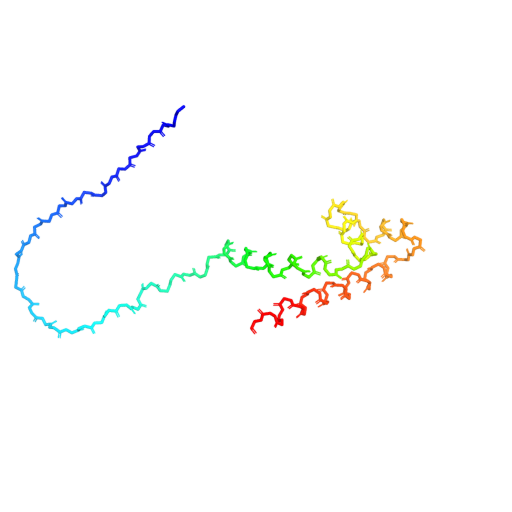A 1
ATOM 613 C C . SER A 1 82 ? -7.088 -1.754 11.418 1.00 96.31 82 SER A C 1
ATOM 615 O O . SER A 1 82 ? -6.228 -2.273 10.707 1.00 96.31 82 SER A O 1
ATOM 617 N N . GLN A 1 83 ? -7.224 -0.426 11.502 1.00 94.69 83 GLN A N 1
ATOM 618 C CA . GLN A 1 83 ? -6.348 0.531 10.808 1.00 94.69 83 GLN A CA 1
ATOM 619 C C . GLN A 1 83 ? -4.852 0.239 11.042 1.00 94.69 83 GLN A C 1
ATOM 621 O O . GLN A 1 83 ? -4.045 0.319 10.119 1.00 94.69 83 GLN A O 1
ATOM 626 N N . MET A 1 84 ? -4.479 -0.179 12.256 1.00 94.88 84 MET A N 1
ATOM 627 C CA . MET A 1 84 ? -3.112 -0.588 12.600 1.00 94.88 84 MET A CA 1
ATOM 628 C C . MET A 1 84 ? -2.661 -1.847 11.835 1.00 94.88 84 MET A C 1
ATOM 630 O O . MET A 1 84 ? -1.493 -1.957 11.467 1.00 94.88 84 MET A O 1
ATOM 634 N N . HIS A 1 85 ? -3.567 -2.797 11.573 1.00 94.25 85 HIS A N 1
ATOM 635 C CA . HIS A 1 85 ? -3.287 -3.957 10.722 1.00 94.25 85 HIS A CA 1
ATOM 636 C C . HIS A 1 85 ? -3.035 -3.501 9.277 1.00 94.25 85 HIS A C 1
ATOM 638 O O . HIS A 1 85 ? -2.009 -3.858 8.700 1.00 94.25 85 HIS A O 1
ATOM 644 N N . VAL A 1 86 ? -3.917 -2.661 8.724 1.00 96.31 86 VAL A N 1
ATOM 645 C CA . VAL A 1 86 ? -3.783 -2.093 7.369 1.00 96.31 86 VAL A CA 1
ATOM 646 C C . VAL A 1 86 ? -2.470 -1.326 7.206 1.00 96.31 86 VAL A C 1
ATOM 648 O O . VAL A 1 86 ? -1.749 -1.543 6.235 1.00 96.31 86 VAL A O 1
ATOM 651 N N . SER A 1 87 ? -2.121 -0.486 8.184 1.00 92.19 87 SER A N 1
ATOM 652 C CA . SER A 1 87 ? -0.859 0.260 8.215 1.00 92.19 87 SER A CA 1
ATOM 653 C C . SER A 1 87 ? 0.352 -0.673 8.111 1.00 92.19 87 SER A C 1
ATOM 655 O O . SER A 1 87 ? 1.192 -0.498 7.234 1.00 92.19 87 SER A O 1
ATOM 657 N N . ARG A 1 88 ? 0.391 -1.747 8.915 1.00 95.81 88 ARG A N 1
ATOM 658 C CA . ARG A 1 88 ? 1.473 -2.748 8.875 1.00 95.81 88 ARG A CA 1
ATOM 659 C C . ARG A 1 88 ? 1.555 -3.496 7.542 1.00 95.81 88 ARG A C 1
ATOM 661 O O . ARG A 1 88 ? 2.665 -3.800 7.111 1.00 95.81 88 ARG A O 1
ATOM 668 N N . LEU A 1 89 ? 0.423 -3.801 6.901 1.00 95.81 89 LEU A N 1
ATOM 669 C CA . LEU A 1 89 ? 0.415 -4.417 5.569 1.00 95.81 89 LEU A CA 1
ATOM 670 C C . LEU A 1 89 ? 0.991 -3.459 4.521 1.00 95.81 89 LEU A C 1
ATOM 672 O O . LEU A 1 89 ? 1.938 -3.828 3.833 1.00 95.81 89 LEU A O 1
ATOM 676 N N . LEU A 1 90 ? 0.499 -2.216 4.465 1.00 93.25 90 LEU A N 1
ATOM 677 C CA . LEU A 1 90 ? 1.000 -1.192 3.542 1.00 93.25 90 LEU A CA 1
ATOM 678 C C . LEU A 1 90 ? 2.496 -0.916 3.744 1.00 93.25 90 LEU A C 1
ATOM 680 O O . LEU A 1 90 ? 3.233 -0.869 2.767 1.00 93.25 90 LEU A O 1
ATOM 684 N N . THR A 1 91 ? 2.974 -0.788 4.987 1.00 91.38 91 THR A N 1
ATOM 685 C CA . THR A 1 91 ? 4.404 -0.573 5.268 1.00 91.38 91 THR A CA 1
ATOM 686 C C . THR A 1 91 ? 5.271 -1.725 4.761 1.00 91.38 91 THR A C 1
ATOM 688 O O . THR A 1 91 ? 6.320 -1.476 4.174 1.00 91.38 91 THR A O 1
ATOM 691 N N . ARG A 1 92 ? 4.844 -2.981 4.956 1.00 94.88 92 ARG A N 1
ATOM 692 C CA . ARG A 1 92 ? 5.580 -4.154 4.454 1.00 94.88 92 ARG A CA 1
ATOM 693 C C . ARG A 1 92 ? 5.571 -4.212 2.928 1.00 94.88 92 ARG A C 1
ATOM 695 O O . ARG A 1 92 ? 6.617 -4.422 2.332 1.00 94.88 92 ARG A O 1
ATOM 702 N N . LEU A 1 93 ? 4.414 -3.981 2.314 1.00 94.25 93 LEU A N 1
ATOM 703 C CA . LEU A 1 93 ? 4.238 -4.016 0.865 1.00 94.25 93 LEU A CA 1
ATOM 704 C C . LEU A 1 93 ? 5.066 -2.935 0.156 1.00 94.25 93 LEU A C 1
ATOM 706 O O . LEU A 1 93 ? 5.842 -3.244 -0.742 1.00 94.25 93 LEU A O 1
ATOM 710 N N . LEU A 1 94 ? 4.979 -1.683 0.613 1.00 92.69 94 LEU A N 1
ATOM 711 C CA . LEU A 1 94 ? 5.778 -0.573 0.082 1.00 92.69 94 LEU A CA 1
ATOM 712 C C . LEU A 1 94 ? 7.280 -0.767 0.344 1.00 92.69 94 LEU A C 1
ATOM 714 O O . LEU A 1 94 ? 8.100 -0.391 -0.488 1.00 92.69 94 LEU A O 1
ATOM 718 N N . GLY A 1 95 ? 7.648 -1.384 1.473 1.00 90.31 95 GLY A N 1
ATOM 719 C CA . G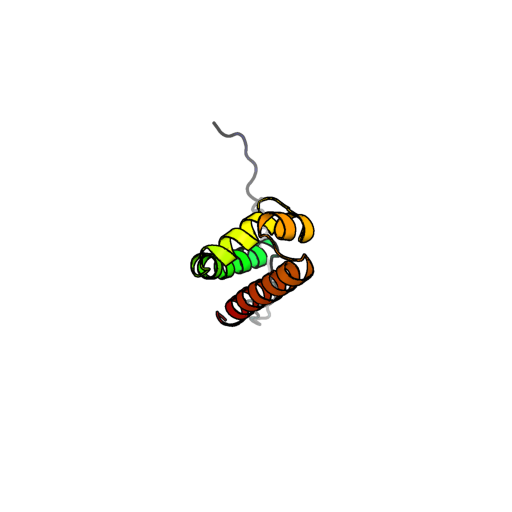LY A 1 95 ? 9.027 -1.780 1.760 1.00 90.31 95 GLY A CA 1
ATOM 720 C C . GLY A 1 95 ? 9.565 -2.814 0.766 1.00 90.31 95 GLY A C 1
ATOM 721 O O . GLY A 1 95 ? 10.680 -2.654 0.280 1.00 90.31 95 GLY A O 1
ATOM 722 N N . ASN A 1 96 ? 8.761 -3.825 0.423 1.00 91.62 96 ASN A N 1
ATOM 723 C CA . ASN A 1 96 ? 9.117 -4.842 -0.568 1.00 91.62 96 ASN A CA 1
ATOM 724 C C . ASN A 1 96 ? 9.258 -4.243 -1.976 1.00 91.62 96 ASN A C 1
ATOM 726 O O . ASN A 1 96 ? 10.268 -4.484 -2.627 1.00 91.62 96 ASN A O 1
ATOM 730 N N . LEU A 1 97 ? 8.294 -3.423 -2.418 1.00 91.06 97 LEU A N 1
ATOM 731 C CA . LEU A 1 97 ? 8.353 -2.742 -3.719 1.00 91.06 97 LEU A CA 1
ATOM 732 C C . LEU A 1 97 ? 9.608 -1.866 -3.828 1.00 91.06 97 LEU A C 1
ATOM 734 O O . LEU A 1 97 ? 10.369 -1.987 -4.783 1.00 91.06 97 LEU A O 1
ATOM 738 N N . ARG A 1 98 ? 9.891 -1.057 -2.798 1.00 89.00 98 ARG A N 1
ATOM 739 C CA . ARG A 1 98 ? 11.108 -0.237 -2.745 1.00 89.00 98 ARG A CA 1
ATOM 740 C C . ARG A 1 98 ? 12.386 -1.080 -2.766 1.00 89.00 98 ARG A C 1
ATOM 742 O O . ARG A 1 98 ? 13.359 -0.674 -3.388 1.00 89.00 98 ARG A O 1
ATOM 749 N N . ALA A 1 99 ? 12.410 -2.227 -2.086 1.00 89.12 99 ALA A N 1
ATOM 750 C CA . ALA A 1 99 ? 13.561 -3.127 -2.118 1.00 89.12 99 ALA A CA 1
ATOM 751 C C . ALA A 1 99 ? 13.776 -3.734 -3.517 1.00 89.12 99 ALA A C 1
ATOM 753 O O . ALA A 1 99 ? 14.919 -3.813 -3.960 1.00 89.12 99 ALA A O 1
ATOM 754 N N . GLY A 1 100 ? 12.697 -4.085 -4.227 1.00 88.69 100 GLY A N 1
ATOM 755 C CA . GLY A 1 100 ? 12.751 -4.525 -5.625 1.00 88.69 100 GLY A CA 1
ATOM 756 C C . GLY A 1 100 ? 13.368 -3.464 -6.538 1.00 88.69 100 GLY A C 1
ATOM 757 O O . GLY A 1 100 ? 14.362 -3.744 -7.198 1.00 88.69 100 GLY A O 1
ATOM 758 N N . MET A 1 101 ? 12.874 -2.220 -6.473 1.00 87.00 101 MET A N 1
ATOM 759 C CA . MET A 1 101 ? 13.400 -1.094 -7.268 1.00 87.00 101 MET A CA 1
ATOM 760 C C . MET A 1 101 ? 14.886 -0.794 -6.993 1.00 87.00 101 MET A C 1
ATOM 762 O O . MET A 1 101 ? 15.587 -0.297 -7.865 1.00 87.00 101 MET A O 1
ATOM 766 N N . LEU A 1 102 ? 15.389 -1.090 -5.788 1.00 83.88 102 LEU A N 1
ATOM 767 C CA . LEU A 1 102 ? 16.811 -0.936 -5.445 1.00 83.88 102 LEU A CA 1
ATOM 768 C C . LEU A 1 102 ? 17.690 -2.132 -5.857 1.00 83.88 102 LEU A C 1
ATOM 770 O O . LEU A 1 102 ? 18.908 -2.039 -5.728 1.00 83.88 102 LEU A O 1
ATOM 774 N N . THR A 1 103 ? 17.094 -3.246 -6.290 1.00 76.88 103 THR A N 1
ATOM 775 C CA . THR A 1 103 ? 17.812 -4.477 -6.673 1.00 76.88 103 THR A CA 1
ATOM 776 C C . THR A 1 103 ? 18.023 -4.583 -8.189 1.00 76.88 103 THR A C 1
ATOM 778 O O . THR A 1 103 ? 18.919 -5.301 -8.622 1.00 76.88 103 THR A O 1
ATOM 781 N N . ASP A 1 104 ? 17.249 -3.846 -8.990 1.00 60.47 104 ASP A N 1
ATOM 782 C CA . ASP A 1 104 ? 17.317 -3.819 -10.461 1.00 60.47 104 ASP A CA 1
ATOM 783 C C . ASP A 1 104 ? 18.381 -2.827 -10.997 1.00 60.47 104 ASP A C 1
ATOM 785 O O . ASP A 1 104 ? 18.144 -2.104 -11.961 1.00 60.47 104 ASP A O 1
ATOM 789 N N . LYS A 1 105 ? 19.538 -2.718 -10.320 1.00 48.50 105 LYS A N 1
ATOM 790 C CA . LYS A 1 105 ? 20.543 -1.658 -10.542 1.00 48.50 105 LYS A CA 1
ATOM 791 C C . LYS A 1 105 ? 21.987 -2.163 -10.575 1.00 48.50 105 LYS A C 1
ATOM 793 O O . LYS A 1 105 ? 22.306 -3.088 -9.796 1.00 48.50 105 LYS A O 1
#

Organism: NCBI:txid310779

pLDDT: mean 72.76, std 23.82, range [32.84, 97.81]

Radius of gyration: 26.69 Å; chains: 1; bounding box: 61×48×54 Å

InterPro domains:
  IPR007630 RNA polymerase sigma-70 region 4 [PF04545] (50-98)
  IPR013324 RNA polymerase sigma factor, region 3/4-like [SSF88659] (16-101)
  IPR014284 RNA polymerase sigma-70-like domain [TIGR02937] (33-99)